Protein AF-A0A8S9PNQ8-F1 (afdb_monomer_lite)

InterPro domains:
  IPR001128 Cytochrome P450 [PF00067] (1-68)
  IPR002401 Cytochrome P450, E-class, group I [PR00463] (13-39)
  IPR002401 Cytochrome P450, E-class, group I [PR00463] (63-73)
  IPR002401 Cytochrome P450, E-class, group I [PR00463] (73-96)
  IPR036396 Cytochrome P450 superfamily [G3DSA:1.10.630.10] (1-68)
  IPR036396 Cytochrome P450 superfamily [G3DSA:1.10.630.10] (69-112)
  IPR036396 Cytochrome P450 superfamily [SSF48264] (1-102)
  IPR050193 Plant Cytochrome P450 71 [PTHR47956] (1-68)

Sequence (134 aa):
MLFGGSASTFTLL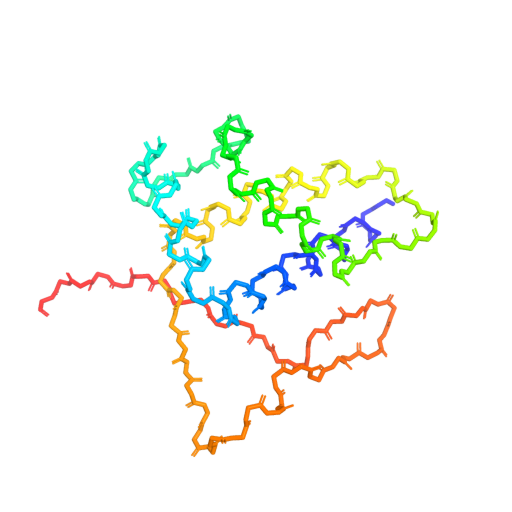EWTMTELKRHPKCMKKLQDEIRSVQPHNSYVSEKEAEKMNYLNVVIKEALRLHPPGRRKCPGIGLAIALAEVTLANLVNRFDWRIEVGPLGDDKHYLDEASSIDVCRKFPLFAFHLFLNST

Organism: Brassica cretica (NCBI:txid69181)

Foldseek 3Di:
DVVVLVQVLVQLLQQLVVVCVVPVVLLVVLQVQLCVQDPAQDQDALVSLVPRPSLLVSSVVSCVVVPPPPDDDPCVVVSSSVSSRVVSNLSRFFDQDDPCPPDNPPPQQLPFDPDVHGDTPDDGDTDGDDDPDD

pLDDT: mean 71.12, std 16.7, range [36.59, 91.94]

Secondary structure (DSSP, 8-state):
-HHHHHHHHHHHHHHHHHHHHH-HHHHHHHHHHHHHHS-TTPPPPHHHHTT-HHHHHHHHHHHHHS---SS--TTHHHHHHHHHHHHHHHHHHEE------SS--TTSTT-EEESSSEEESSPPP-EE------

Radius of gyration: 15.64 Å; chains: 1; bounding box: 47×29×40 Å

Structure (mmCIF, N/CA/C/O backbone):
data_AF-A0A8S9PNQ8-F1
#
_entry.id   AF-A0A8S9PNQ8-F1
#
loop_
_atom_site.group_PDB
_atom_site.id
_atom_site.type_symbol
_atom_site.label_atom_id
_atom_site.label_alt_id
_atom_site.label_comp_id
_atom_site.label_asym_id
_atom_site.label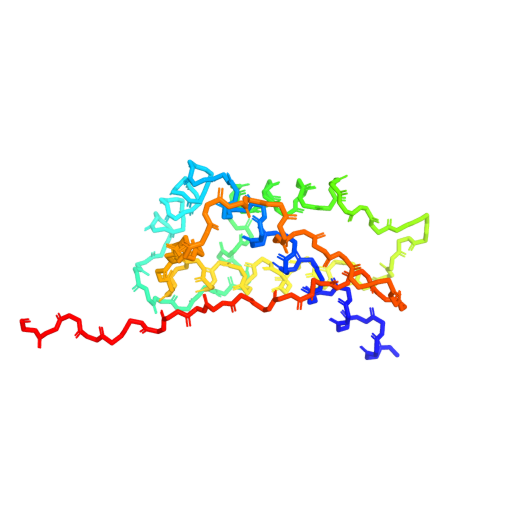_entity_id
_atom_site.label_seq_id
_atom_site.pdbx_PDB_ins_code
_atom_site.Cartn_x
_atom_site.Cartn_y
_atom_site.Cartn_z
_atom_site.occupancy
_atom_site.B_iso_or_equiv
_atom_site.auth_seq_id
_atom_site.auth_comp_id
_atom_site.auth_asym_id
_atom_site.auth_atom_id
_atom_site.pdbx_PDB_model_num
ATOM 1 N N . MET A 1 1 ? 20.158 8.106 -4.102 1.00 51.31 1 MET A N 1
ATOM 2 C CA . MET A 1 1 ? 18.984 7.594 -3.355 1.00 51.31 1 MET A CA 1
ATOM 3 C C . MET A 1 1 ? 17.652 7.884 -4.052 1.00 51.31 1 MET A C 1
ATOM 5 O O . MET A 1 1 ? 16.828 6.985 -4.061 1.00 51.31 1 MET A O 1
ATOM 9 N N . LEU A 1 2 ? 17.444 9.053 -4.679 1.00 54.91 2 LEU A N 1
ATOM 10 C CA . LEU A 1 2 ? 16.165 9.419 -5.323 1.00 54.91 2 LEU A CA 1
ATOM 11 C C . LEU A 1 2 ? 15.710 8.463 -6.450 1.00 54.91 2 LEU A C 1
ATOM 13 O O . LEU A 1 2 ? 14.593 7.963 -6.400 1.00 54.91 2 LEU A O 1
ATOM 17 N N . PHE A 1 3 ? 16.583 8.119 -7.405 1.00 48.94 3 PHE A N 1
ATOM 18 C CA . PHE A 1 3 ? 16.189 7.286 -8.556 1.00 48.94 3 PHE A CA 1
ATOM 19 C C . PHE A 1 3 ? 15.760 5.850 -8.195 1.00 48.94 3 PHE A C 1
ATOM 21 O O . PHE A 1 3 ? 14.824 5.334 -8.790 1.00 48.94 3 PHE A O 1
ATOM 28 N N . GLY A 1 4 ? 16.377 5.219 -7.189 1.00 53.62 4 GLY A N 1
ATOM 29 C CA . GLY A 1 4 ? 16.025 3.844 -6.795 1.00 53.62 4 GLY A CA 1
ATOM 30 C C . GLY A 1 4 ? 14.708 3.724 -6.013 1.00 53.62 4 GLY A C 1
ATOM 31 O O . GLY A 1 4 ? 14.081 2.667 -6.021 1.00 53.62 4 GLY A O 1
ATOM 32 N N . GLY A 1 5 ? 14.277 4.791 -5.331 1.00 56.81 5 GLY A N 1
ATOM 33 C CA . GLY A 1 5 ? 13.036 4.796 -4.545 1.00 56.81 5 GLY A CA 1
ATOM 34 C C . GLY A 1 5 ? 11.796 5.141 -5.373 1.00 56.81 5 GLY A C 1
ATOM 35 O O . GLY A 1 5 ? 10.744 4.523 -5.195 1.00 56.81 5 GLY A O 1
ATOM 36 N N . SER A 1 6 ? 11.925 6.100 -6.297 1.00 60.62 6 SER A N 1
ATOM 37 C CA . SER A 1 6 ? 10.804 6.574 -7.118 1.00 60.62 6 SER A CA 1
ATOM 38 C C . SER A 1 6 ? 10.278 5.501 -8.071 1.00 60.62 6 SER A C 1
ATOM 40 O O . SER A 1 6 ? 9.070 5.282 -8.106 1.00 60.62 6 SER A O 1
ATOM 42 N N . ALA A 1 7 ? 11.166 4.795 -8.779 1.00 59.97 7 ALA A N 1
ATOM 43 C CA . ALA A 1 7 ? 10.766 3.745 -9.716 1.00 59.97 7 ALA A CA 1
ATOM 44 C C . ALA A 1 7 ? 10.047 2.585 -9.003 1.00 59.97 7 ALA A C 1
ATOM 46 O O . ALA A 1 7 ? 8.932 2.228 -9.366 1.00 59.97 7 ALA A O 1
ATOM 47 N N . SER A 1 8 ? 10.604 2.111 -7.883 1.00 69.56 8 SER A N 1
ATOM 48 C CA . SER A 1 8 ? 10.027 1.024 -7.075 1.00 69.56 8 SER A CA 1
ATOM 49 C C . SER A 1 8 ? 8.611 1.327 -6.558 1.00 69.56 8 SER A C 1
ATOM 51 O O . SER A 1 8 ? 7.742 0.458 -6.571 1.00 69.56 8 SER A O 1
ATOM 53 N N . THR A 1 9 ? 8.374 2.559 -6.086 1.00 73.88 9 THR A N 1
ATOM 54 C CA . THR A 1 9 ? 7.070 2.967 -5.523 1.00 73.88 9 THR A CA 1
ATOM 55 C C . THR A 1 9 ? 6.023 3.128 -6.624 1.00 73.88 9 THR A C 1
ATOM 57 O O . THR A 1 9 ? 4.879 2.706 -6.457 1.00 73.88 9 THR A O 1
ATOM 60 N N . PHE A 1 10 ? 6.423 3.699 -7.766 1.00 73.25 10 PHE A N 1
ATOM 61 C CA . PHE A 1 10 ? 5.564 3.838 -8.940 1.00 73.25 10 PHE A CA 1
ATOM 62 C C . PHE A 1 10 ? 5.121 2.470 -9.473 1.00 73.25 10 PHE A C 1
ATOM 64 O O . PHE A 1 10 ? 3.924 2.230 -9.608 1.00 73.25 10 PHE A O 1
ATOM 71 N N . THR A 1 11 ? 6.069 1.552 -9.678 1.00 73.88 11 THR A N 1
ATOM 72 C CA . THR A 1 11 ? 5.795 0.190 -10.146 1.00 73.88 11 THR A CA 1
ATOM 73 C C . THR A 1 11 ? 4.874 -0.561 -9.181 1.00 73.88 11 THR A C 1
ATOM 75 O O . THR A 1 11 ? 3.913 -1.190 -9.616 1.00 73.88 11 THR A O 1
ATOM 78 N N . LEU A 1 12 ? 5.085 -0.452 -7.861 1.00 80.62 12 LEU A N 1
ATOM 79 C CA . LEU A 1 12 ? 4.203 -1.084 -6.873 1.00 80.62 12 LEU A CA 1
ATOM 80 C C . LEU A 1 12 ? 2.759 -0.572 -6.974 1.00 80.62 12 LEU A C 1
ATOM 82 O O . LEU A 1 12 ? 1.825 -1.374 -6.968 1.00 80.62 12 LEU A O 1
ATOM 86 N N . LEU A 1 13 ? 2.565 0.744 -7.087 1.00 82.25 13 LEU A N 1
ATOM 87 C CA . LEU A 1 13 ? 1.236 1.337 -7.250 1.00 82.25 13 LEU A CA 1
ATOM 88 C C . LEU A 1 13 ? 0.581 0.902 -8.564 1.00 82.25 13 LEU A C 1
ATOM 90 O O . LEU A 1 13 ? -0.589 0.527 -8.566 1.00 82.25 13 LEU A O 1
ATOM 94 N N . GLU A 1 14 ? 1.333 0.907 -9.662 1.00 78.12 14 GLU A N 1
ATOM 95 C CA . GLU A 1 14 ? 0.856 0.501 -10.983 1.00 78.12 14 GLU A CA 1
ATOM 96 C C . GLU A 1 14 ? 0.367 -0.955 -11.000 1.00 78.12 14 GLU A C 1
ATOM 98 O O . GLU A 1 14 ? -0.752 -1.233 -11.450 1.00 78.12 14 GLU A O 1
ATOM 103 N N . TRP A 1 15 ? 1.159 -1.879 -10.449 1.00 80.00 15 TRP A N 1
ATOM 104 C CA . TRP A 1 15 ? 0.788 -3.292 -10.344 1.00 80.00 15 TRP A CA 1
ATOM 105 C C . TRP A 1 15 ? -0.373 -3.514 -9.388 1.00 80.00 15 TRP A C 1
ATOM 107 O O . TRP A 1 15 ? -1.331 -4.204 -9.734 1.00 80.00 15 TRP A O 1
ATOM 117 N N . THR A 1 16 ? -0.348 -2.871 -8.219 1.00 84.56 16 THR A N 1
ATOM 118 C CA . THR A 1 16 ? -1.445 -2.982 -7.249 1.00 84.56 16 THR A CA 1
ATOM 119 C C . THR A 1 16 ? -2.761 -2.523 -7.867 1.00 84.56 16 THR A C 1
ATOM 121 O O . THR A 1 16 ? -3.788 -3.188 -7.733 1.00 84.56 16 THR A O 1
ATOM 124 N N . MET A 1 17 ? -2.739 -1.416 -8.608 1.00 82.69 17 MET A N 1
ATOM 125 C CA . MET A 1 17 ? -3.937 -0.885 -9.243 1.00 82.69 17 MET A CA 1
ATOM 126 C C . MET A 1 17 ? -4.429 -1.746 -10.403 1.00 82.69 17 MET A C 1
ATOM 128 O O . MET A 1 17 ? -5.634 -1.895 -10.612 1.00 82.69 17 MET A O 1
ATOM 132 N N . THR A 1 18 ? -3.498 -2.348 -11.137 1.00 77.31 18 THR A N 1
ATOM 133 C CA . THR A 1 18 ? -3.780 -3.324 -12.190 1.00 77.31 18 THR A CA 1
ATOM 134 C C . THR A 1 18 ? -4.477 -4.558 -11.614 1.00 77.31 18 THR A C 1
ATOM 136 O O . THR A 1 18 ? -5.532 -4.947 -12.117 1.00 77.31 18 THR A O 1
ATOM 139 N N . GLU A 1 19 ? -3.964 -5.117 -10.520 1.00 82.44 19 GLU A N 1
ATOM 140 C CA . GLU A 1 19 ? -4.545 -6.289 -9.858 1.00 82.44 19 GLU A CA 1
ATOM 141 C C . GLU A 1 19 ? -5.901 -5.984 -9.207 1.00 82.44 19 GLU A C 1
ATOM 143 O O . GLU A 1 19 ? -6.853 -6.759 -9.340 1.00 82.44 19 GLU A O 1
ATOM 148 N N . LEU A 1 20 ? -6.058 -4.803 -8.598 1.00 84.94 20 LEU A N 1
ATOM 149 C CA . LEU A 1 20 ? -7.356 -4.353 -8.091 1.00 84.94 20 LEU A CA 1
ATOM 150 C C . LEU A 1 20 ? -8.396 -4.204 -9.211 1.00 84.94 20 LEU A C 1
ATOM 152 O O . LEU A 1 20 ? -9.562 -4.553 -9.012 1.00 84.94 20 LEU A O 1
ATOM 156 N N . LYS A 1 21 ? -7.994 -3.732 -10.399 1.00 78.12 21 LYS A N 1
ATOM 157 C CA . LYS A 1 21 ? -8.880 -3.684 -11.574 1.00 78.12 21 LYS A CA 1
ATOM 158 C C . LYS A 1 21 ? -9.254 -5.079 -12.077 1.00 78.12 21 LYS A C 1
ATOM 160 O O . LYS A 1 21 ? -10.402 -5.294 -12.460 1.00 78.12 21 LYS A O 1
ATOM 165 N N . ARG A 1 22 ? -8.320 -6.031 -12.038 1.00 77.31 22 ARG A N 1
ATOM 166 C CA . ARG A 1 22 ? -8.539 -7.434 -12.430 1.00 77.31 22 ARG A CA 1
ATOM 167 C C . ARG A 1 22 ? -9.533 -8.149 -11.509 1.00 77.31 22 ARG A C 1
ATOM 169 O O . ARG A 1 22 ? -10.274 -9.030 -11.945 1.00 77.31 22 ARG A O 1
ATOM 176 N N . HIS A 1 23 ? -9.596 -7.724 -10.246 1.00 82.75 23 HIS A N 1
ATOM 177 C CA . HIS A 1 23 ? -10.477 -8.277 -9.223 1.00 82.75 23 HIS A CA 1
ATOM 178 C C . HIS A 1 23 ? -11.439 -7.218 -8.647 1.00 82.75 23 HIS A C 1
ATOM 180 O O . HIS A 1 23 ? -11.265 -6.767 -7.511 1.00 82.75 23 HIS A O 1
ATOM 186 N N . PRO A 1 24 ? -12.542 -6.879 -9.349 1.00 81.50 24 PRO A N 1
ATOM 187 C CA . PRO A 1 24 ? -13.468 -5.825 -8.914 1.00 81.50 24 PRO A CA 1
ATOM 188 C C . PRO A 1 24 ? -14.141 -6.112 -7.561 1.00 81.50 24 PRO A C 1
ATOM 190 O O . PRO A 1 24 ? -14.547 -5.189 -6.857 1.00 81.50 24 PRO A O 1
ATOM 193 N N . LYS A 1 25 ? -14.241 -7.388 -7.159 1.00 85.19 25 LYS A N 1
ATOM 194 C CA . LYS A 1 25 ? -14.719 -7.781 -5.821 1.00 85.19 25 LYS A CA 1
ATOM 195 C C . LYS A 1 25 ? -13.774 -7.294 -4.714 1.00 85.19 25 LYS A C 1
ATOM 197 O O . LYS A 1 25 ? -14.246 -6.819 -3.686 1.00 85.19 25 LYS A O 1
ATOM 202 N N . CYS A 1 26 ? -12.463 -7.383 -4.941 1.00 88.31 26 CYS A N 1
ATOM 203 C CA . CYS A 1 26 ? -11.444 -6.892 -4.016 1.00 88.31 26 CYS A CA 1
ATOM 204 C C . CYS A 1 26 ? -11.458 -5.361 -3.955 1.00 88.31 26 CYS A C 1
ATOM 206 O O . CYS A 1 26 ? -11.440 -4.799 -2.864 1.00 88.31 26 CYS A O 1
ATOM 208 N N . MET A 1 27 ? -11.597 -4.688 -5.106 1.00 85.38 27 MET A N 1
ATOM 209 C CA . MET A 1 27 ? -11.721 -3.226 -5.163 1.00 85.38 27 MET A CA 1
ATOM 210 C C . MET A 1 27 ? -12.908 -2.715 -4.333 1.00 85.38 27 MET A C 1
ATOM 212 O O . MET A 1 27 ? -12.742 -1.799 -3.535 1.00 85.38 27 MET A O 1
ATOM 216 N N . LYS A 1 28 ? -14.089 -3.339 -4.457 1.00 86.38 28 LYS A N 1
ATOM 217 C CA . LYS A 1 28 ? -15.264 -2.958 -3.654 1.00 86.38 28 LYS A CA 1
ATOM 218 C C . LYS A 1 28 ? -15.027 -3.140 -2.158 1.00 86.38 28 LYS A C 1
ATOM 220 O O . LYS A 1 28 ? -15.296 -2.230 -1.388 1.00 86.38 28 LYS A O 1
ATOM 225 N N . LYS A 1 29 ? -14.450 -4.274 -1.754 1.00 90.62 29 LYS A N 1
ATOM 226 C CA . LYS A 1 29 ? -14.126 -4.530 -0.345 1.00 90.62 29 LYS A CA 1
ATOM 227 C C . LYS A 1 29 ? -13.147 -3.496 0.223 1.00 90.62 29 LYS A C 1
ATOM 229 O O . LYS A 1 29 ? -13.319 -3.058 1.355 1.00 90.62 29 LYS A O 1
ATOM 234 N N . LEU A 1 30 ? -12.149 -3.094 -0.566 1.00 89.81 30 LEU A N 1
ATOM 235 C CA . LEU A 1 30 ? -11.208 -2.041 -0.184 1.00 89.81 30 LEU A CA 1
ATOM 236 C C . LEU A 1 30 ? -11.905 -0.682 -0.053 1.00 89.81 30 LEU A C 1
ATOM 238 O O . LEU A 1 30 ? -11.675 0.030 0.918 1.00 89.81 30 LEU A O 1
ATOM 242 N N . GLN A 1 31 ? -12.790 -0.343 -0.991 1.00 88.50 31 GLN A N 1
ATOM 243 C CA . GLN A 1 31 ? -13.594 0.878 -0.919 1.00 88.50 31 GLN A CA 1
ATOM 244 C C . GLN A 1 31 ? -14.491 0.900 0.322 1.00 88.50 31 GLN A C 1
ATOM 246 O O . GLN A 1 31 ? -14.566 1.927 0.989 1.00 88.50 31 GLN A O 1
ATOM 251 N N . ASP A 1 32 ? -15.142 -0.216 0.650 1.00 89.12 32 ASP A N 1
ATOM 252 C CA . ASP A 1 32 ? -16.008 -0.326 1.827 1.00 89.12 32 ASP A CA 1
ATOM 253 C C . ASP A 1 32 ? -15.208 -0.178 3.133 1.00 89.12 32 ASP A C 1
ATOM 255 O O . ASP A 1 32 ? -15.647 0.525 4.044 1.00 89.12 32 ASP A O 1
ATOM 259 N N . GLU A 1 33 ? -14.005 -0.764 3.210 1.00 90.62 33 GLU A N 1
ATOM 260 C CA . GLU A 1 33 ? -13.111 -0.584 4.362 1.00 90.62 33 GLU A CA 1
ATOM 261 C C . GLU A 1 33 ? -12.667 0.880 4.502 1.00 90.62 33 GLU A C 1
ATOM 263 O O . GLU A 1 33 ? -12.783 1.452 5.586 1.00 90.62 33 GLU A O 1
ATOM 268 N N . ILE A 1 34 ? -12.237 1.525 3.413 1.00 88.81 34 ILE A N 1
ATOM 269 C CA . ILE A 1 34 ? -11.799 2.929 3.441 1.00 88.81 34 ILE A CA 1
ATOM 270 C C . ILE A 1 34 ? -12.951 3.851 3.861 1.00 88.81 34 ILE A C 1
ATOM 272 O O . ILE A 1 34 ? -12.768 4.712 4.723 1.00 88.81 34 ILE A O 1
ATOM 276 N N . ARG A 1 35 ? -14.156 3.626 3.319 1.00 85.94 35 ARG A N 1
ATOM 277 C CA . ARG A 1 35 ? -15.371 4.389 3.655 1.00 85.94 35 ARG A CA 1
ATOM 278 C C . ARG A 1 35 ? -15.806 4.222 5.110 1.00 85.94 35 ARG A C 1
ATOM 280 O O . ARG A 1 35 ? -16.465 5.110 5.644 1.00 85.94 35 ARG A O 1
ATOM 287 N N . SER A 1 36 ? -15.460 3.102 5.746 1.00 87.38 36 SER A N 1
ATOM 288 C CA . SER A 1 36 ? -15.744 2.876 7.168 1.00 87.38 36 SER A CA 1
ATOM 289 C C . SER A 1 36 ? -14.858 3.714 8.095 1.00 87.38 36 SER A C 1
ATOM 291 O O . SER A 1 36 ? -15.288 4.083 9.186 1.00 87.38 36 SER A O 1
ATOM 293 N N . VAL A 1 37 ? -13.637 4.040 7.658 1.00 85.56 37 VAL A N 1
ATOM 294 C CA . VAL A 1 37 ? -12.665 4.818 8.440 1.00 85.56 37 VAL A CA 1
ATOM 295 C C . VAL A 1 37 ? -12.806 6.309 8.155 1.00 85.56 37 VAL A C 1
ATOM 297 O O . VAL A 1 37 ? -12.699 7.121 9.075 1.00 85.56 37 VAL A O 1
ATOM 300 N N . GLN A 1 38 ? -13.049 6.679 6.895 1.00 81.56 38 GLN A N 1
ATOM 301 C CA . GLN A 1 38 ? -13.124 8.075 6.487 1.00 81.56 38 GLN A CA 1
ATOM 302 C C . GLN A 1 38 ? -14.253 8.342 5.485 1.00 81.56 38 GLN A C 1
ATOM 304 O O . GLN A 1 38 ? -14.472 7.543 4.572 1.00 81.56 38 GLN A O 1
ATOM 309 N N . PRO A 1 39 ? -14.964 9.481 5.610 1.00 74.94 39 PRO A N 1
ATOM 310 C CA . PRO A 1 39 ? -15.951 9.885 4.623 1.00 74.94 39 PRO A CA 1
ATOM 311 C C . PRO A 1 39 ? -15.345 10.057 3.224 1.00 74.94 39 PRO A C 1
ATOM 313 O O . PRO A 1 39 ? -14.157 10.322 3.027 1.00 74.94 39 PRO A O 1
ATOM 316 N N . HIS A 1 40 ? -16.207 9.923 2.222 1.00 69.25 40 HIS A N 1
ATOM 317 C CA . HIS A 1 40 ? -15.831 10.066 0.822 1.00 69.25 40 HIS A CA 1
ATOM 318 C C . HIS A 1 40 ? -15.118 11.407 0.560 1.00 69.25 40 HIS A C 1
ATOM 320 O O . HIS A 1 40 ? -15.527 12.447 1.079 1.00 69.25 40 HIS A O 1
ATOM 326 N N . ASN A 1 41 ? -14.072 11.390 -0.274 1.00 68.38 41 ASN A N 1
ATOM 327 C CA . ASN A 1 41 ? -13.283 12.562 -0.688 1.00 68.38 41 ASN A CA 1
ATOM 328 C C . ASN A 1 41 ? -12.416 13.244 0.402 1.00 68.38 41 ASN A C 1
ATOM 330 O O . ASN A 1 41 ? -11.710 14.217 0.118 1.00 68.38 41 ASN A O 1
ATOM 334 N N . SER A 1 42 ? -12.372 12.735 1.636 1.00 80.00 42 SER A N 1
ATOM 335 C CA . SER A 1 42 ? -11.393 13.219 2.618 1.00 80.00 42 SER A CA 1
ATOM 336 C C . SER A 1 42 ? -9.986 12.680 2.334 1.00 80.00 42 SER A C 1
ATOM 338 O O . SER A 1 42 ? -9.828 11.587 1.787 1.00 80.00 42 SER A O 1
ATOM 340 N N . TYR A 1 43 ? -8.959 13.457 2.689 1.00 81.62 43 TYR A N 1
ATOM 341 C CA . TYR A 1 43 ? -7.560 13.033 2.584 1.00 81.62 43 TYR A CA 1
ATOM 342 C C . TYR A 1 43 ? -7.217 12.029 3.688 1.00 81.62 43 TYR A C 1
ATOM 344 O O . TYR A 1 43 ? -7.397 12.342 4.864 1.00 81.62 43 TYR A O 1
ATOM 352 N N . VAL A 1 44 ? -6.723 10.854 3.308 1.00 84.88 44 VAL A N 1
ATOM 353 C CA . VAL A 1 44 ? -6.256 9.813 4.232 1.00 84.88 44 VAL A CA 1
ATOM 354 C C . VAL A 1 44 ? -4.797 10.099 4.579 1.00 84.88 44 VAL A C 1
ATOM 356 O O . VAL A 1 44 ? -3.967 10.178 3.669 1.00 84.88 44 VAL A O 1
ATOM 359 N N . SER A 1 45 ? -4.475 10.267 5.865 1.00 88.00 45 SER A N 1
ATOM 360 C CA . SER A 1 45 ? -3.083 10.389 6.321 1.00 88.00 45 SER A CA 1
ATOM 361 C C . SER A 1 45 ? -2.489 9.012 6.631 1.00 88.00 45 SER A C 1
ATOM 363 O O . SER A 1 45 ? -3.196 8.013 6.748 1.00 88.00 45 SER A O 1
ATOM 365 N N . GLU A 1 46 ? -1.167 8.962 6.793 1.00 84.81 46 GLU A N 1
ATOM 366 C CA . GLU A 1 46 ? -0.405 7.736 7.083 1.00 84.81 46 GLU A CA 1
ATOM 367 C C . GLU A 1 46 ? -0.966 6.952 8.279 1.00 84.81 46 GLU A C 1
ATOM 369 O O . GLU A 1 46 ? -1.225 5.758 8.171 1.00 84.81 46 GLU A O 1
ATOM 374 N N . LYS A 1 47 ? -1.301 7.644 9.374 1.00 85.56 47 LYS A N 1
ATOM 375 C CA . LYS A 1 47 ? -1.860 7.031 10.592 1.00 85.56 47 LYS A CA 1
ATOM 376 C C . LYS A 1 47 ? -3.233 6.389 10.393 1.00 85.56 47 LYS A C 1
ATOM 378 O O . LYS A 1 47 ? -3.610 5.496 11.151 1.00 85.56 47 LYS A O 1
ATOM 383 N N . GLU A 1 48 ? -4.029 6.892 9.454 1.00 86.19 48 GLU A N 1
ATOM 384 C CA . GLU A 1 48 ? -5.330 6.311 9.123 1.00 86.19 48 GLU A CA 1
ATOM 385 C C . GLU A 1 48 ? -5.169 5.120 8.177 1.00 86.19 48 GLU A C 1
ATOM 387 O O . GLU A 1 48 ? -5.841 4.109 8.369 1.00 86.19 48 GLU A O 1
ATOM 392 N N . ALA A 1 49 ? -4.245 5.211 7.215 1.00 85.19 49 ALA A N 1
ATOM 393 C CA . ALA A 1 49 ? -3.920 4.121 6.298 1.00 85.19 49 ALA A CA 1
ATOM 394 C C . ALA A 1 49 ? -3.354 2.894 7.038 1.00 85.19 49 ALA A C 1
ATOM 396 O O . ALA A 1 49 ? -3.769 1.770 6.760 1.00 85.19 49 ALA A O 1
ATOM 397 N N . GLU A 1 50 ? -2.510 3.100 8.056 1.00 84.69 50 GLU A N 1
ATOM 398 C CA . GLU A 1 50 ? -1.967 2.021 8.898 1.00 84.69 50 GLU A CA 1
ATOM 399 C C . GLU A 1 50 ? -3.054 1.196 9.612 1.00 84.69 50 GLU A C 1
ATOM 401 O O . GLU A 1 50 ? -2.857 0.013 9.894 1.00 84.69 50 GLU A O 1
ATOM 406 N N . LYS A 1 51 ? -4.222 1.791 9.897 1.00 86.88 51 LYS A N 1
ATOM 407 C CA . LYS A 1 51 ? -5.343 1.111 10.575 1.00 86.88 51 LYS A CA 1
ATOM 408 C C . LYS A 1 51 ? -6.170 0.232 9.632 1.00 86.88 51 LYS A C 1
ATOM 410 O O . LYS A 1 51 ? -6.987 -0.560 10.103 1.00 86.88 51 LYS A O 1
ATOM 415 N N . MET A 1 52 ? -5.996 0.378 8.319 1.00 88.31 52 MET A N 1
ATOM 416 C CA . MET A 1 52 ? -6.759 -0.348 7.304 1.00 88.31 52 MET A CA 1
ATOM 417 C C . MET A 1 52 ? -6.129 -1.725 7.064 1.00 88.31 52 MET A C 1
ATOM 419 O O . MET A 1 52 ? -5.070 -1.868 6.444 1.00 88.31 52 MET A O 1
ATOM 423 N N . ASN A 1 53 ? -6.776 -2.768 7.585 1.00 91.50 53 ASN A N 1
ATOM 424 C CA . ASN A 1 53 ? -6.248 -4.130 7.545 1.00 91.50 53 ASN A CA 1
ATOM 425 C C . ASN A 1 53 ? -6.268 -4.722 6.131 1.00 91.50 53 ASN A C 1
ATOM 427 O O . ASN A 1 53 ? -5.324 -5.407 5.733 1.00 91.50 53 ASN A O 1
ATOM 431 N N . TYR A 1 54 ? -7.327 -4.481 5.359 1.00 91.69 54 TYR A N 1
ATOM 432 C CA . TYR A 1 54 ? -7.436 -4.986 3.997 1.00 91.69 54 TYR A CA 1
ATOM 433 C C . TYR A 1 54 ? -6.472 -4.267 3.051 1.00 91.69 54 TYR A C 1
ATOM 435 O O . TYR A 1 54 ? -5.848 -4.931 2.223 1.00 91.69 54 TYR A O 1
ATOM 443 N N . LEU A 1 55 ? -6.266 -2.957 3.220 1.00 89.94 55 LEU A N 1
ATOM 444 C CA . LEU A 1 55 ? -5.249 -2.201 2.475 1.00 89.94 55 LEU A CA 1
ATOM 445 C C . LEU A 1 55 ? -3.848 -2.818 2.632 1.00 89.94 55 LEU A C 1
ATOM 447 O O . LEU A 1 55 ? -3.179 -3.110 1.641 1.00 89.94 55 LEU A O 1
ATOM 451 N N . ASN A 1 56 ? -3.453 -3.112 3.872 1.00 89.69 56 ASN A N 1
ATOM 452 C CA . ASN A 1 56 ? -2.197 -3.794 4.188 1.00 89.69 56 ASN A CA 1
ATOM 453 C C . ASN A 1 56 ? -2.063 -5.150 3.470 1.00 89.69 56 ASN A C 1
ATOM 455 O O . ASN A 1 56 ? -0.993 -5.510 2.975 1.00 89.69 56 ASN A O 1
ATOM 459 N N . VAL A 1 57 ? -3.145 -5.933 3.423 1.00 91.94 57 VAL A N 1
ATOM 460 C CA . VAL A 1 57 ? -3.162 -7.236 2.738 1.00 91.94 57 VAL A CA 1
ATOM 461 C C . VAL A 1 57 ? -3.000 -7.068 1.229 1.00 91.94 57 VAL A C 1
ATOM 463 O O . VAL A 1 57 ? -2.246 -7.824 0.624 1.00 91.94 57 VAL A O 1
ATOM 466 N N . VAL A 1 58 ? -3.648 -6.068 0.628 1.00 90.44 58 VAL A N 1
ATOM 467 C CA . VAL A 1 58 ? -3.528 -5.771 -0.807 1.00 90.44 58 VAL A CA 1
ATOM 468 C C . VAL A 1 58 ? -2.081 -5.434 -1.178 1.00 90.44 58 VAL A C 1
ATOM 470 O O . VAL A 1 58 ? -1.550 -6.009 -2.126 1.00 90.44 58 VAL A O 1
ATOM 473 N N . ILE A 1 59 ? -1.412 -4.574 -0.404 1.00 87.81 59 ILE A N 1
ATOM 474 C CA . ILE A 1 59 ? -0.006 -4.216 -0.647 1.00 87.81 59 ILE A CA 1
ATOM 475 C C . ILE A 1 59 ? 0.919 -5.425 -0.465 1.00 87.81 59 ILE A C 1
ATOM 477 O O . ILE A 1 59 ? 1.809 -5.663 -1.283 1.00 87.81 59 ILE A O 1
ATOM 481 N N . LYS A 1 60 ? 0.699 -6.236 0.577 1.00 87.50 60 LYS A N 1
ATOM 482 C CA . LYS A 1 60 ? 1.466 -7.473 0.796 1.00 87.50 60 LYS A CA 1
ATOM 483 C C . LYS A 1 60 ? 1.290 -8.470 -0.345 1.00 87.50 60 LYS A C 1
ATOM 485 O O . LYS A 1 60 ? 2.265 -9.103 -0.739 1.00 87.50 60 LYS A O 1
ATOM 490 N N . GLU A 1 61 ? 0.080 -8.597 -0.880 1.00 88.50 61 GLU A N 1
ATOM 491 C CA . GLU A 1 61 ? -0.196 -9.480 -2.010 1.00 88.50 61 GLU A CA 1
ATOM 492 C C . GLU A 1 61 ? 0.448 -8.962 -3.302 1.00 88.50 61 GLU A C 1
ATOM 494 O O . GLU A 1 61 ? 1.066 -9.740 -4.027 1.00 88.50 61 GLU A O 1
ATOM 499 N N . ALA A 1 62 ? 0.421 -7.648 -3.548 1.00 84.69 62 ALA A N 1
ATOM 500 C CA . ALA A 1 62 ? 1.131 -7.039 -4.672 1.00 84.69 62 ALA A CA 1
ATOM 501 C C . ALA A 1 62 ? 2.649 -7.284 -4.589 1.00 84.69 62 ALA A C 1
ATOM 503 O O . ALA A 1 62 ? 3.266 -7.675 -5.577 1.00 84.69 62 ALA A O 1
ATOM 504 N N . LEU A 1 63 ? 3.244 -7.158 -3.397 1.00 82.50 63 LEU A N 1
ATOM 505 C CA . LEU A 1 63 ? 4.650 -7.502 -3.154 1.00 82.50 63 LEU A CA 1
ATOM 506 C C . LEU A 1 63 ? 4.932 -9.010 -3.250 1.00 82.50 63 LEU A C 1
ATOM 508 O O . LEU A 1 63 ? 6.068 -9.400 -3.506 1.00 82.50 63 LEU A O 1
ATOM 512 N N . ARG A 1 64 ? 3.935 -9.875 -3.031 1.00 84.94 64 ARG A N 1
ATOM 513 C CA . ARG A 1 64 ? 4.064 -11.328 -3.225 1.00 84.94 64 ARG A CA 1
ATOM 514 C C . ARG A 1 64 ? 4.092 -11.685 -4.712 1.00 84.94 64 ARG A C 1
ATOM 516 O O . ARG A 1 64 ? 4.856 -12.565 -5.102 1.00 84.94 64 ARG A O 1
ATOM 523 N N . LEU A 1 65 ? 3.257 -11.022 -5.514 1.00 79.94 65 LEU A N 1
ATOM 524 C CA . LEU A 1 65 ? 3.181 -11.198 -6.967 1.00 79.94 65 LEU A CA 1
ATOM 525 C C . LEU A 1 65 ? 4.381 -10.566 -7.683 1.00 79.94 65 LEU A C 1
ATOM 527 O O . LEU A 1 65 ? 4.943 -11.180 -8.587 1.00 79.94 65 LEU A O 1
ATOM 531 N N . HIS A 1 66 ? 4.820 -9.393 -7.223 1.00 75.81 66 HIS A N 1
ATOM 532 C CA . HIS A 1 66 ? 5.958 -8.646 -7.759 1.00 75.81 66 HIS A CA 1
ATOM 533 C C . HIS A 1 66 ? 7.025 -8.459 -6.672 1.00 75.81 66 HIS A C 1
ATOM 535 O O . HIS A 1 66 ? 7.160 -7.373 -6.098 1.00 75.81 66 HIS A O 1
ATOM 541 N N . PRO A 1 67 ? 7.781 -9.522 -6.338 1.00 71.69 67 PRO A N 1
ATOM 542 C CA . PRO A 1 6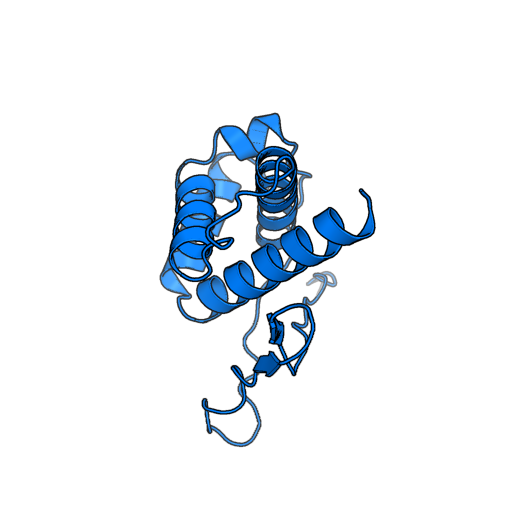7 ? 8.745 -9.463 -5.257 1.00 71.69 67 PRO A CA 1
ATOM 543 C C . PRO A 1 67 ? 9.888 -8.500 -5.594 1.00 71.69 67 PRO A C 1
ATOM 545 O O . PRO A 1 67 ? 10.528 -8.650 -6.641 1.00 71.69 67 PRO A O 1
ATOM 548 N N . PRO A 1 68 ? 10.237 -7.564 -4.689 1.00 67.19 68 PRO A N 1
ATOM 549 C CA . PRO A 1 68 ? 11.522 -6.895 -4.780 1.00 67.19 68 PRO A CA 1
ATOM 550 C C . PRO A 1 68 ? 12.581 -7.993 -4.645 1.00 67.19 68 PRO A C 1
ATOM 552 O O . PRO A 1 68 ? 12.516 -8.800 -3.716 1.00 67.19 68 PRO A O 1
ATOM 555 N N . GLY A 1 69 ? 13.496 -8.091 -5.613 1.00 68.19 69 GLY A N 1
ATOM 556 C CA . GLY A 1 69 ? 14.438 -9.210 -5.724 1.00 68.19 69 GLY A CA 1
ATOM 557 C C . GLY A 1 69 ? 15.288 -9.461 -4.464 1.00 68.19 69 GLY A C 1
ATOM 558 O O . GLY A 1 69 ? 15.178 -8.780 -3.449 1.00 68.19 69 GLY A O 1
ATOM 559 N N . ARG A 1 70 ? 16.216 -10.430 -4.521 1.00 63.06 70 ARG A N 1
ATOM 560 C CA . ARG A 1 70 ? 16.996 -10.907 -3.347 1.00 63.06 70 ARG A CA 1
ATOM 561 C C . ARG A 1 70 ? 17.635 -9.819 -2.465 1.00 63.06 70 ARG A C 1
ATOM 563 O O . ARG A 1 70 ? 17.900 -10.076 -1.295 1.00 63.06 70 ARG A O 1
ATOM 570 N N . ARG A 1 71 ? 17.904 -8.626 -2.999 1.00 68.12 71 ARG A N 1
ATOM 571 C CA . ARG A 1 71 ? 18.370 -7.470 -2.228 1.00 68.12 71 ARG A CA 1
ATOM 572 C C . ARG A 1 71 ? 17.179 -6.572 -1.893 1.00 68.12 71 ARG A C 1
ATOM 574 O O . ARG A 1 71 ? 16.828 -5.707 -2.690 1.00 68.12 71 ARG A O 1
ATOM 581 N N . LYS A 1 72 ? 16.578 -6.766 -0.712 1.00 64.81 72 LYS A N 1
ATOM 582 C CA . LYS A 1 72 ? 15.559 -5.840 -0.192 1.00 64.81 72 LYS A CA 1
ATOM 583 C C . LYS A 1 72 ? 16.136 -4.425 -0.178 1.00 64.81 72 LYS A C 1
ATOM 585 O O . LYS A 1 72 ? 17.195 -4.192 0.403 1.00 64.81 72 LYS A O 1
ATOM 590 N N . CYS A 1 73 ? 15.445 -3.493 -0.827 1.00 69.44 73 CYS A N 1
ATOM 591 C CA . CYS A 1 73 ? 15.825 -2.089 -0.797 1.00 69.44 73 CYS A CA 1
ATOM 592 C C . CYS A 1 73 ? 15.731 -1.578 0.653 1.00 69.44 73 CYS A C 1
ATOM 594 O O . CYS A 1 73 ? 14.704 -1.809 1.294 1.00 69.44 73 CYS A O 1
ATOM 596 N N . PRO A 1 74 ? 16.739 -0.861 1.182 1.00 71.69 74 PRO A N 1
ATOM 597 C CA . PRO A 1 74 ? 16.646 -0.266 2.518 1.00 71.69 74 PRO A CA 1
ATOM 598 C C . PRO A 1 74 ? 15.481 0.733 2.633 1.00 71.69 74 PRO A C 1
ATOM 600 O O . PRO A 1 74 ? 14.955 0.939 3.719 1.00 71.69 74 PRO A O 1
ATOM 603 N N . GLY A 1 75 ? 15.030 1.305 1.510 1.00 75.19 75 GLY A N 1
ATOM 604 C CA . GLY A 1 75 ? 13.867 2.192 1.432 1.00 75.19 75 GLY A CA 1
ATOM 605 C C . GLY A 1 75 ? 12.514 1.489 1.271 1.00 75.19 75 GLY A C 1
ATOM 606 O O . GLY A 1 75 ? 11.526 2.173 1.025 1.00 75.19 75 GLY A O 1
ATOM 607 N N . ILE A 1 76 ? 12.434 0.155 1.381 1.00 78.12 76 ILE A N 1
ATOM 608 C CA . ILE A 1 76 ? 11.176 -0.577 1.145 1.00 78.12 76 ILE A CA 1
ATOM 609 C C . ILE A 1 76 ? 10.058 -0.171 2.115 1.00 78.12 76 ILE A C 1
ATOM 611 O O . ILE A 1 76 ? 8.907 -0.096 1.706 1.00 78.12 76 ILE A O 1
ATOM 615 N N . GLY A 1 77 ? 10.388 0.145 3.372 1.00 80.81 77 GLY A N 1
ATOM 616 C CA . GLY A 1 77 ? 9.396 0.599 4.354 1.00 80.81 77 GLY A CA 1
ATOM 617 C C . GLY A 1 77 ? 8.755 1.929 3.957 1.00 80.81 77 GLY A C 1
ATOM 618 O O . GLY A 1 77 ? 7.536 2.054 3.976 1.00 80.81 77 GLY A O 1
ATOM 619 N N . LEU A 1 78 ? 9.569 2.885 3.496 1.00 83.38 78 LEU A N 1
ATOM 620 C CA . LEU A 1 78 ? 9.078 4.167 2.988 1.00 83.38 78 LEU A CA 1
ATOM 621 C C . LEU A 1 78 ? 8.215 3.982 1.732 1.00 83.38 78 LEU A C 1
ATOM 623 O O . LEU A 1 78 ? 7.181 4.628 1.598 1.00 83.38 78 LEU A O 1
ATOM 627 N N . ALA A 1 79 ? 8.623 3.090 0.825 1.00 81.12 79 ALA A N 1
ATOM 628 C CA . ALA A 1 79 ? 7.850 2.790 -0.377 1.00 81.12 79 ALA A CA 1
ATOM 629 C C . ALA A 1 79 ? 6.471 2.199 -0.040 1.00 81.12 79 ALA A C 1
ATOM 631 O O . ALA A 1 79 ? 5.485 2.576 -0.665 1.00 81.12 79 ALA A O 1
ATOM 632 N N . ILE A 1 80 ? 6.392 1.320 0.964 1.00 83.88 80 ILE A N 1
ATOM 633 C CA . ILE A 1 80 ? 5.128 0.741 1.439 1.00 83.88 80 ILE A CA 1
ATOM 634 C C . ILE A 1 80 ? 4.224 1.825 2.034 1.00 83.88 80 ILE A C 1
ATOM 636 O O . ILE A 1 80 ? 3.090 1.952 1.587 1.00 83.88 80 ILE A O 1
ATOM 640 N N . ALA A 1 81 ? 4.729 2.651 2.954 1.00 85.88 81 ALA A N 1
ATOM 641 C CA . ALA A 1 81 ? 3.933 3.713 3.578 1.00 85.88 81 ALA A CA 1
ATOM 642 C C . ALA A 1 81 ? 3.399 4.723 2.542 1.00 85.88 81 ALA A C 1
ATOM 644 O O . ALA A 1 81 ? 2.220 5.084 2.540 1.00 85.88 81 ALA A O 1
ATOM 645 N N . LEU A 1 82 ? 4.248 5.125 1.588 1.00 86.19 82 LEU A N 1
ATOM 646 C CA . LEU A 1 82 ? 3.835 5.983 0.476 1.00 86.19 82 LEU A CA 1
ATOM 647 C C . LEU A 1 82 ? 2.789 5.302 -0.409 1.00 86.19 82 LEU A C 1
ATOM 649 O O . LEU A 1 82 ? 1.830 5.956 -0.828 1.00 86.19 82 LEU A O 1
ATOM 653 N N . ALA A 1 83 ? 2.953 4.009 -0.696 1.00 86.44 83 ALA A N 1
ATOM 654 C CA . ALA A 1 83 ? 2.001 3.254 -1.495 1.00 86.44 83 ALA A CA 1
ATOM 655 C C . ALA A 1 83 ? 0.645 3.128 -0.789 1.00 86.44 83 ALA A C 1
ATOM 657 O O . ALA A 1 83 ? -0.376 3.336 -1.433 1.00 86.44 83 ALA A O 1
ATOM 658 N N . GLU A 1 84 ? 0.614 2.872 0.519 1.00 88.62 84 GLU A N 1
ATOM 659 C CA . GLU A 1 84 ? -0.618 2.774 1.310 1.00 88.62 84 GLU A CA 1
ATOM 660 C C . GLU A 1 84 ? -1.401 4.087 1.312 1.00 88.62 84 GLU A C 1
ATOM 662 O O . GLU A 1 84 ? -2.574 4.107 0.937 1.00 88.62 84 GLU A O 1
ATOM 667 N N . VAL A 1 85 ? -0.745 5.203 1.646 1.00 89.69 85 VAL A N 1
ATOM 668 C CA . VAL A 1 85 ? -1.386 6.528 1.659 1.00 89.69 85 VAL A CA 1
ATOM 669 C C . VAL A 1 85 ? -1.874 6.914 0.268 1.00 89.69 85 VAL A C 1
ATOM 671 O O . VAL A 1 85 ? -3.001 7.389 0.103 1.00 89.69 85 VAL A O 1
ATOM 674 N N . THR A 1 86 ? -1.043 6.712 -0.754 1.00 88.50 86 THR A N 1
ATOM 675 C CA . THR A 1 86 ? -1.398 7.083 -2.128 1.00 88.50 86 THR A CA 1
ATOM 676 C C . THR A 1 86 ? -2.543 6.218 -2.640 1.00 88.50 86 THR A C 1
ATOM 678 O O . THR A 1 86 ? -3.505 6.749 -3.191 1.00 88.50 86 THR A O 1
ATOM 681 N N . LEU A 1 87 ? -2.494 4.904 -2.412 1.00 89.06 87 LEU A N 1
ATOM 682 C CA . LEU A 1 87 ? -3.534 3.972 -2.836 1.00 89.06 87 LEU A CA 1
ATOM 683 C C . LEU A 1 87 ? -4.860 4.243 -2.121 1.00 89.06 87 LEU A C 1
ATOM 685 O O . LEU A 1 87 ? -5.891 4.311 -2.785 1.00 89.06 87 LEU A O 1
ATOM 689 N N . ALA A 1 88 ? -4.845 4.471 -0.805 1.00 88.62 88 ALA A N 1
ATOM 690 C CA . ALA A 1 88 ? -6.048 4.819 -0.051 1.00 88.62 88 ALA A CA 1
ATOM 691 C C . ALA A 1 88 ? -6.703 6.096 -0.599 1.00 88.62 88 ALA A C 1
ATOM 693 O O . ALA A 1 88 ? -7.912 6.133 -0.828 1.00 88.62 88 ALA A O 1
ATOM 694 N N . ASN A 1 89 ? -5.903 7.123 -0.896 1.00 88.50 89 ASN A N 1
ATOM 695 C CA . ASN A 1 89 ? -6.400 8.365 -1.484 1.00 88.50 89 ASN A CA 1
ATOM 696 C C . ASN A 1 89 ? -6.918 8.179 -2.921 1.00 88.50 89 ASN A C 1
ATOM 698 O O . ASN A 1 89 ? -7.959 8.737 -3.271 1.00 88.50 89 ASN A O 1
ATOM 702 N N . LEU A 1 90 ? -6.236 7.378 -3.744 1.00 86.44 90 LEU A N 1
ATOM 703 C CA . LEU A 1 90 ? -6.654 7.057 -5.111 1.00 86.44 90 LEU A CA 1
ATOM 704 C C . LEU A 1 90 ? -7.981 6.289 -5.139 1.00 86.44 90 LEU A C 1
ATOM 706 O O . LEU A 1 90 ? -8.867 6.603 -5.932 1.00 86.44 90 LEU A O 1
ATOM 710 N N . VAL A 1 91 ? -8.138 5.303 -4.260 1.00 85.94 91 VAL A N 1
ATOM 711 C CA . VAL A 1 91 ? -9.353 4.484 -4.168 1.00 85.94 91 VAL A CA 1
ATOM 712 C C . VAL A 1 91 ? -10.515 5.269 -3.549 1.00 85.94 91 VAL A C 1
ATOM 714 O O . VAL A 1 91 ? -11.656 5.063 -3.958 1.00 85.94 91 VAL A O 1
ATOM 717 N N . ASN A 1 92 ? -10.248 6.190 -2.612 1.00 84.06 92 ASN A N 1
ATOM 718 C CA . ASN A 1 92 ? -11.289 7.007 -1.975 1.00 84.06 92 ASN A CA 1
ATOM 719 C C . ASN A 1 92 ? -11.826 8.133 -2.872 1.00 84.06 92 ASN A C 1
ATOM 721 O O . ASN A 1 92 ? -12.983 8.520 -2.740 1.00 84.06 92 ASN A O 1
ATOM 725 N N . ARG A 1 93 ? -10.977 8.721 -3.727 1.00 77.88 93 ARG A N 1
ATOM 726 C CA . ARG A 1 93 ? -11.321 9.937 -4.490 1.00 77.88 93 ARG A CA 1
ATOM 727 C C . ARG A 1 93 ? -11.750 9.688 -5.928 1.00 77.88 93 ARG A C 1
ATOM 729 O O . ARG A 1 93 ? -12.421 10.543 -6.501 1.00 77.88 93 ARG A O 1
ATOM 736 N N . PHE A 1 94 ? -11.326 8.578 -6.523 1.00 77.31 94 PHE A N 1
ATOM 737 C CA . PHE A 1 94 ? -11.558 8.309 -7.937 1.00 77.31 94 PHE A CA 1
ATOM 738 C C . PHE A 1 94 ? -12.469 7.100 -8.123 1.00 77.31 94 PHE A C 1
ATOM 740 O O . PHE A 1 94 ? -12.273 6.048 -7.513 1.00 77.31 94 PHE A O 1
ATOM 747 N N . ASP A 1 95 ? -13.435 7.247 -9.028 1.00 67.56 95 ASP A N 1
ATOM 748 C CA . ASP A 1 95 ? -14.21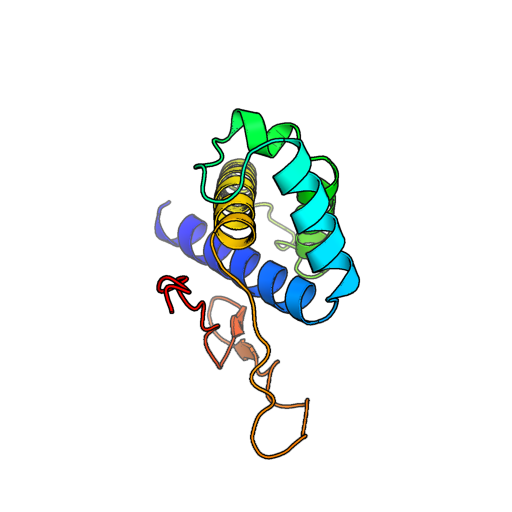6 6.129 -9.536 1.00 67.56 95 ASP A CA 1
ATOM 749 C C . ASP A 1 95 ? -13.436 5.439 -10.659 1.00 67.56 95 ASP A C 1
ATOM 751 O O . ASP A 1 95 ? -13.205 5.987 -11.740 1.00 67.56 95 ASP A O 1
ATOM 755 N N . TRP A 1 96 ? -13.029 4.198 -10.408 1.00 66.56 96 TRP A N 1
ATOM 756 C CA . TRP A 1 96 ? -12.276 3.395 -11.364 1.00 66.56 96 TRP A CA 1
ATOM 757 C C . TRP A 1 96 ? -13.246 2.686 -12.305 1.00 66.56 96 TRP A C 1
ATOM 759 O O . TRP A 1 96 ? -13.855 1.681 -11.939 1.00 66.56 96 TRP A O 1
ATOM 769 N N . ARG A 1 97 ? -13.405 3.211 -13.524 1.00 57.88 97 ARG A N 1
ATOM 770 C CA . ARG A 1 97 ? -14.183 2.553 -14.585 1.00 57.88 97 ARG A CA 1
ATOM 771 C C . ARG A 1 97 ? -13.280 1.748 -15.522 1.00 57.88 97 ARG A C 1
ATOM 773 O O . ARG A 1 97 ? -12.089 2.032 -15.670 1.00 57.88 97 ARG A O 1
ATOM 780 N N . ILE A 1 98 ? -13.861 0.702 -16.104 1.00 52.69 98 ILE A N 1
ATOM 781 C CA . ILE A 1 98 ? -13.242 -0.128 -17.137 1.00 52.69 98 ILE A CA 1
ATOM 782 C C . ILE A 1 98 ? -13.743 0.415 -18.472 1.00 52.69 98 ILE A C 1
ATOM 784 O O . ILE A 1 98 ? -14.930 0.297 -18.765 1.00 52.69 98 ILE A O 1
ATOM 788 N N . GLU A 1 99 ? -12.860 1.010 -19.269 1.00 47.09 99 GLU A N 1
ATOM 789 C CA . GLU A 1 99 ? -13.121 1.133 -20.701 1.00 47.09 99 GLU A CA 1
ATOM 790 C C . GLU A 1 99 ? -12.723 -0.201 -21.325 1.00 47.09 99 GLU A C 1
ATOM 792 O O . GLU A 1 99 ? -11.543 -0.543 -21.400 1.00 47.09 99 GLU A O 1
ATOM 797 N N . VAL A 1 100 ? -13.723 -1.011 -21.671 1.00 49.31 100 VAL A N 1
ATOM 798 C CA . VAL A 1 100 ? -13.505 -2.212 -22.476 1.00 49.31 100 VAL A CA 1
ATOM 799 C C . VAL A 1 100 ? -13.075 -1.709 -23.849 1.00 49.31 100 VAL A C 1
ATOM 801 O O . VAL A 1 100 ? -13.807 -0.941 -24.475 1.00 49.31 100 VAL A O 1
ATOM 804 N N . GLY A 1 101 ? -11.865 -2.066 -24.284 1.00 46.47 101 GLY A N 1
ATOM 805 C CA . GLY A 1 101 ? -11.374 -1.677 -25.603 1.00 46.47 101 GLY A CA 1
ATOM 806 C C . GLY A 1 101 ? -12.352 -2.118 -26.705 1.00 46.47 101 GLY A C 1
ATOM 807 O O . GLY A 1 101 ? -13.041 -3.126 -26.541 1.00 46.47 101 GLY A O 1
ATOM 808 N N . PRO A 1 102 ? -12.426 -1.395 -27.837 1.00 45.34 102 PRO A N 1
ATOM 809 C CA . PRO A 1 102 ? -13.413 -1.647 -28.895 1.00 45.34 102 PRO A CA 1
ATOM 810 C C . PRO A 1 102 ? -13.304 -3.036 -29.552 1.00 45.34 102 PRO A C 1
ATOM 812 O O . PRO A 1 102 ? -14.224 -3.458 -30.247 1.00 45.34 102 PRO A O 1
ATOM 815 N N . LEU A 1 103 ? -12.214 -3.766 -29.314 1.00 51.94 103 LEU A N 1
ATOM 816 C CA . LEU A 1 103 ? -12.090 -5.192 -29.587 1.00 51.94 103 LEU A CA 1
ATOM 817 C C . LEU A 1 103 ? -11.916 -5.892 -28.240 1.00 51.94 103 LEU A C 1
ATOM 819 O O . LEU A 1 103 ? -10.921 -5.643 -27.566 1.00 51.94 103 LEU A O 1
ATOM 823 N N . GLY A 1 104 ? -12.863 -6.749 -27.859 1.00 52.22 104 GLY A N 1
ATOM 824 C CA . GLY A 1 104 ? -12.814 -7.582 -26.652 1.00 52.22 104 GLY A CA 1
ATOM 825 C C . GLY A 1 104 ? -11.717 -8.651 -26.692 1.00 52.22 104 GLY A C 1
ATOM 826 O O . GLY A 1 104 ? -12.009 -9.839 -26.606 1.00 52.22 104 GLY A O 1
ATOM 827 N N . ASP A 1 105 ? -10.466 -8.229 -26.858 1.00 45.59 105 ASP A N 1
ATOM 828 C CA . ASP A 1 105 ? -9.277 -9.053 -26.709 1.00 45.59 105 ASP A CA 1
ATOM 829 C C . ASP A 1 105 ? -8.509 -8.572 -25.472 1.00 45.59 105 ASP A C 1
ATOM 831 O O . ASP A 1 105 ? -7.725 -7.619 -25.499 1.00 45.59 105 ASP A O 1
ATOM 835 N N . ASP A 1 106 ? -8.774 -9.238 -24.351 1.00 53.88 106 ASP A N 1
ATOM 836 C CA . ASP A 1 106 ? -8.259 -8.933 -23.011 1.00 53.88 106 ASP A CA 1
ATOM 837 C C . ASP A 1 106 ? -6.726 -9.113 -22.874 1.00 53.88 106 ASP A C 1
ATOM 839 O O . ASP A 1 106 ? -6.171 -9.020 -21.776 1.00 53.88 106 ASP A O 1
ATOM 843 N N . LYS A 1 107 ? -6.008 -9.398 -23.971 1.00 48.94 107 LYS A N 1
ATOM 844 C CA . LYS A 1 107 ? -4.602 -9.833 -23.962 1.00 48.94 107 LYS A CA 1
ATOM 845 C C . LYS A 1 107 ? -3.550 -8.731 -24.060 1.00 48.94 107 LYS A C 1
ATOM 847 O O . LYS A 1 107 ? -2.395 -8.998 -23.743 1.00 48.94 107 LYS A O 1
ATOM 852 N N . HIS A 1 108 ? -3.905 -7.500 -24.424 1.00 47.25 108 HIS A N 1
ATOM 853 C CA . HIS A 1 108 ? -2.918 -6.418 -24.611 1.00 47.25 108 HIS A CA 1
ATOM 854 C C . HIS A 1 108 ? -2.691 -5.523 -23.375 1.00 47.25 108 HIS A C 1
ATOM 856 O O . HIS A 1 108 ? -1.870 -4.609 -23.411 1.00 47.25 108 HIS A O 1
ATOM 862 N N . TYR A 1 109 ? -3.378 -5.789 -22.259 1.00 49.47 109 TYR A N 1
ATOM 863 C CA . TYR A 1 109 ? -3.298 -4.987 -21.029 1.00 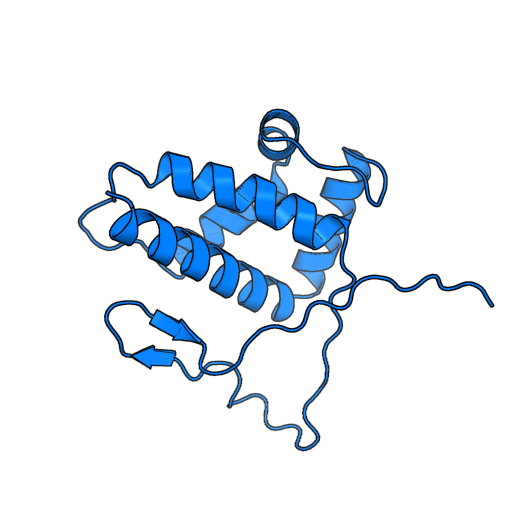49.47 109 TYR A CA 1
ATOM 864 C C . TYR A 1 109 ? -2.011 -5.214 -20.205 1.00 49.47 109 TYR A C 1
ATOM 866 O O . TYR A 1 109 ? -1.627 -4.353 -19.416 1.00 49.47 109 TYR A O 1
ATOM 874 N N . LEU A 1 110 ? -1.346 -6.359 -20.400 1.00 48.56 110 LEU A N 1
ATOM 875 C CA . LEU A 1 110 ? -0.196 -6.835 -19.616 1.00 48.56 110 LEU A CA 1
ATOM 876 C C . LEU A 1 110 ? 1.144 -6.739 -20.356 1.00 48.56 110 LEU A C 1
ATOM 878 O O . LEU A 1 110 ? 2.105 -7.369 -19.933 1.00 48.56 110 LEU A O 1
ATOM 882 N N . ASP A 1 111 ? 1.223 -6.018 -21.475 1.00 47.03 111 ASP A N 1
ATOM 883 C CA . ASP A 1 111 ? 2.487 -5.917 -22.205 1.00 47.03 111 ASP A CA 1
ATOM 884 C C . ASP A 1 111 ? 3.506 -5.170 -21.316 1.00 47.03 111 ASP A C 1
ATOM 886 O O . ASP A 1 111 ? 3.377 -3.969 -21.051 1.00 47.03 111 ASP A O 1
ATOM 890 N N . GLU A 1 112 ? 4.466 -5.919 -20.775 1.00 52.00 112 GLU A N 1
ATOM 891 C CA . GLU A 1 112 ? 5.541 -5.428 -19.919 1.00 52.00 112 GLU A CA 1
ATOM 892 C C . GLU A 1 112 ? 6.621 -4.809 -20.810 1.00 52.00 112 GLU A C 1
ATOM 894 O O . GLU A 1 112 ? 7.214 -5.477 -21.659 1.00 52.00 112 GLU A O 1
ATOM 899 N N . ALA A 1 113 ? 6.903 -3.520 -20.630 1.00 46.97 113 ALA A N 1
ATOM 900 C CA . ALA A 1 113 ? 8.084 -2.921 -21.228 1.00 46.97 113 ALA A CA 1
ATOM 901 C C . ALA A 1 113 ? 9.305 -3.382 -20.420 1.00 46.97 113 ALA A C 1
ATOM 903 O O . ALA A 1 113 ? 9.502 -2.961 -19.281 1.00 46.97 113 ALA A O 1
ATOM 904 N N . SER A 1 114 ? 10.122 -4.266 -20.995 1.00 41.69 114 SER A N 1
ATOM 905 C CA . SER A 1 114 ? 11.360 -4.732 -20.366 1.00 41.69 114 SER A CA 1
ATOM 906 C C . SER A 1 114 ? 12.422 -3.625 -20.430 1.00 41.69 114 SER A C 1
ATOM 908 O O . SER A 1 114 ? 13.132 -3.488 -21.425 1.00 41.69 114 SER A O 1
ATOM 910 N N . SER A 1 115 ? 12.518 -2.809 -19.381 1.00 44.84 115 SER A N 1
ATOM 911 C CA . SER A 1 115 ? 13.624 -1.871 -19.155 1.00 44.84 115 SER A CA 1
ATOM 912 C C . SER A 1 115 ? 14.191 -2.088 -17.745 1.00 44.84 115 SER A C 1
ATOM 914 O O . SER A 1 115 ? 13.959 -3.132 -17.140 1.00 44.84 115 SER A O 1
ATOM 916 N N . ILE A 1 116 ? 14.964 -1.136 -17.219 1.00 50.62 116 ILE A N 1
ATOM 917 C CA . ILE A 1 116 ? 15.578 -1.200 -15.876 1.00 50.62 116 ILE A CA 1
ATOM 918 C C . ILE A 1 116 ? 14.527 -1.462 -14.772 1.00 50.62 116 ILE A C 1
ATOM 920 O O . ILE A 1 116 ? 14.858 -2.063 -13.750 1.00 50.62 116 ILE A O 1
ATOM 924 N N . ASP A 1 117 ? 13.264 -1.110 -15.034 1.00 45.66 117 ASP A N 1
ATOM 925 C CA . ASP A 1 117 ? 12.078 -1.453 -14.251 1.00 45.66 117 ASP A CA 1
ATOM 926 C C . ASP A 1 117 ? 11.018 -2.123 -15.149 1.00 45.66 117 ASP A C 1
ATOM 928 O O . ASP A 1 117 ? 10.929 -1.830 -16.346 1.00 45.66 117 ASP A O 1
ATOM 932 N N . VAL A 1 118 ? 10.199 -3.014 -14.573 1.00 53.03 118 VAL A N 1
ATOM 933 C CA . VAL A 1 118 ? 9.040 -3.607 -15.262 1.00 53.03 118 VAL A CA 1
ATOM 934 C C . VAL A 1 118 ? 7.890 -2.597 -15.216 1.00 53.03 118 VAL A C 1
ATOM 936 O O . VAL A 1 118 ? 7.201 -2.485 -14.201 1.00 53.03 118 VAL A O 1
ATOM 939 N N . CYS A 1 119 ? 7.708 -1.848 -16.304 1.00 47.81 119 CYS A N 1
ATOM 940 C CA . CYS A 1 119 ? 6.648 -0.844 -16.456 1.00 47.81 119 CYS A CA 1
ATOM 941 C C . CYS A 1 119 ? 5.572 -1.334 -17.432 1.00 47.81 119 CYS A C 1
ATOM 943 O O . CYS A 1 119 ? 5.874 -2.067 -18.380 1.00 47.81 119 CYS A O 1
ATOM 945 N N . ARG A 1 120 ? 4.318 -0.901 -17.260 1.00 52.41 120 ARG A N 1
ATOM 946 C CA . ARG A 1 120 ? 3.247 -1.264 -18.200 1.00 52.41 120 ARG A CA 1
ATOM 947 C C . ARG A 1 120 ? 3.341 -0.444 -19.490 1.00 52.41 120 ARG A C 1
ATOM 949 O O . ARG A 1 120 ? 3.658 0.743 -19.478 1.00 52.41 120 ARG A O 1
ATOM 956 N N . LYS A 1 121 ? 2.994 -1.060 -20.624 1.00 47.34 121 LYS A N 1
ATOM 957 C CA . LYS A 1 121 ? 2.988 -0.406 -21.949 1.00 47.34 121 LYS A CA 1
ATOM 958 C C . LYS A 1 121 ? 1.860 0.617 -22.152 1.00 47.34 121 LYS A C 1
ATOM 960 O O . LYS A 1 121 ? 1.969 1.470 -23.028 1.00 47.34 121 LYS A O 1
ATOM 965 N N . PHE A 1 122 ? 0.792 0.566 -21.349 1.00 47.31 122 PHE A N 1
ATOM 966 C CA . PHE A 1 122 ? -0.362 1.473 -21.451 1.00 47.31 122 PHE A CA 1
ATOM 967 C C . PHE A 1 122 ? -0.680 2.114 -20.094 1.00 47.31 122 PHE A C 1
ATOM 969 O O . PHE A 1 122 ? -0.808 1.368 -19.132 1.00 47.31 122 PHE A O 1
ATOM 976 N N . PRO A 1 123 ? -0.883 3.435 -19.980 1.00 52.25 123 PRO A N 1
ATOM 977 C CA . PRO A 1 123 ? -1.169 4.081 -18.698 1.00 52.25 123 PRO A CA 1
ATOM 978 C C . PRO A 1 123 ? -2.598 3.809 -18.191 1.00 52.25 123 PRO A C 1
ATOM 980 O O . PRO A 1 123 ? -3.514 3.490 -18.951 1.00 52.25 123 PRO A O 1
ATOM 983 N N . LEU A 1 124 ? -2.798 3.938 -16.877 1.00 54.28 124 LEU A N 1
ATOM 984 C CA . LEU A 1 124 ? -4.114 3.901 -16.236 1.00 54.28 124 LEU A CA 1
ATOM 985 C C . LEU A 1 124 ? -4.747 5.296 -16.243 1.00 54.28 124 LEU A C 1
ATOM 987 O O . LEU A 1 124 ? -4.176 6.237 -15.702 1.00 54.28 124 LEU A O 1
ATOM 991 N N . PHE A 1 125 ? -5.960 5.411 -16.782 1.00 60.81 125 PHE A N 1
ATOM 992 C CA . PHE A 1 125 ? -6.754 6.634 -16.677 1.00 60.81 125 PHE A CA 1
ATOM 993 C C . PHE A 1 125 ? -7.573 6.624 -15.379 1.00 60.81 125 PHE A C 1
ATOM 995 O O . PHE A 1 125 ? -8.248 5.635 -15.065 1.00 60.81 125 PHE A O 1
ATOM 1002 N N . ALA A 1 126 ? -7.483 7.718 -14.623 1.00 54.12 126 ALA A N 1
ATOM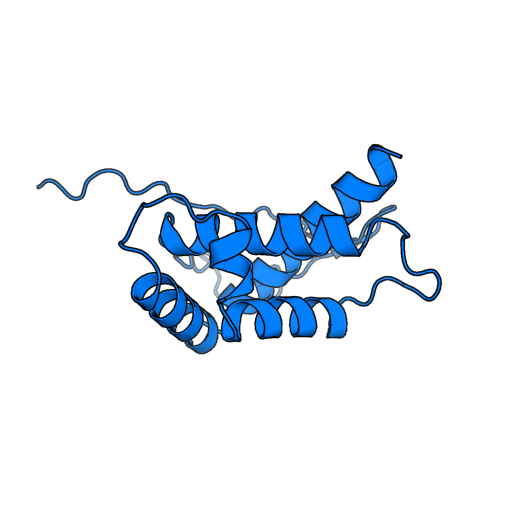 1003 C CA . ALA A 1 126 ? -8.311 8.011 -13.461 1.00 54.12 126 ALA A CA 1
ATOM 1004 C C . ALA A 1 126 ? -9.161 9.240 -13.793 1.00 54.12 126 ALA A C 1
ATOM 1006 O O . ALA A 1 126 ? -8.623 10.310 -14.077 1.00 54.12 126 ALA A O 1
ATOM 1007 N N . PHE A 1 127 ? -10.483 9.091 -13.781 1.00 60.47 127 PHE A N 1
ATOM 1008 C CA . PHE A 1 127 ? -11.385 10.208 -14.034 1.00 60.47 127 PHE A CA 1
ATOM 1009 C C . PHE A 1 127 ? -11.671 10.920 -12.717 1.00 60.47 127 PHE A C 1
ATOM 1011 O O . PHE A 1 127 ? -12.229 10.325 -11.794 1.00 60.47 127 PHE A O 1
ATOM 1018 N N . HIS A 1 128 ? -11.268 12.189 -12.616 1.00 43.56 128 HIS A N 1
ATOM 1019 C CA . HIS A 1 128 ? -11.723 13.046 -11.527 1.00 43.56 128 HIS A CA 1
ATOM 1020 C C . HIS A 1 128 ? -13.246 13.161 -11.626 1.00 43.56 128 HIS A C 1
ATOM 1022 O O . HIS A 1 128 ? -13.762 13.417 -12.715 1.00 43.56 128 HIS A O 1
ATOM 1028 N N . LEU A 1 129 ? -13.955 12.944 -10.515 1.00 49.19 129 LEU A N 1
ATOM 1029 C CA . LEU A 1 129 ? -15.398 13.156 -10.435 1.00 49.19 129 LEU A CA 1
ATOM 1030 C C . LEU A 1 129 ? -15.689 14.630 -10.751 1.00 49.19 129 LEU A C 1
ATOM 1032 O O . LEU A 1 129 ? -15.666 15.481 -9.865 1.00 49.19 129 LEU A O 1
ATOM 1036 N N . PHE A 1 130 ? -15.965 14.945 -12.016 1.00 42.91 130 PHE A N 1
ATOM 1037 C CA . PHE A 1 130 ? -16.783 16.107 -12.315 1.00 42.91 130 PHE A CA 1
ATOM 1038 C C . PHE A 1 130 ? -18.142 15.843 -11.678 1.00 42.91 130 PHE A C 1
ATOM 1040 O O . PHE A 1 130 ? -18.718 14.769 -11.842 1.00 42.91 130 PHE A O 1
ATOM 1047 N N . LEU A 1 131 ? -18.582 16.818 -10.889 1.00 42.59 131 LEU A N 1
ATOM 1048 C CA . LEU A 1 131 ? -19.914 16.942 -10.321 1.00 42.59 131 LEU A CA 1
ATOM 1049 C C . LEU A 1 131 ? -20.962 16.245 -11.201 1.00 42.59 131 LEU A C 1
ATOM 1051 O O . LEU A 1 131 ? -21.307 16.750 -12.267 1.00 42.59 131 LEU A O 1
ATOM 1055 N N . ASN A 1 132 ? -21.530 15.139 -10.717 1.00 36.59 132 ASN A N 1
ATOM 1056 C CA . ASN A 1 132 ? -22.905 14.813 -11.076 1.00 36.59 132 ASN A CA 1
ATOM 1057 C C . ASN A 1 132 ? -23.784 15.884 -10.421 1.00 36.59 132 ASN A C 1
ATOM 1059 O O . ASN A 1 132 ? -24.272 15.723 -9.306 1.00 36.59 132 ASN A O 1
ATOM 1063 N N . SER A 1 133 ? -23.901 17.015 -11.107 1.00 40.31 133 SER A N 1
ATOM 1064 C CA . SER A 1 133 ? -24.920 18.030 -10.890 1.00 40.31 133 SER A CA 1
ATOM 1065 C C . SER A 1 133 ? -25.516 18.376 -12.248 1.00 40.31 133 SER A C 1
ATOM 1067 O O . SER A 1 133 ? -25.183 19.408 -12.826 1.00 40.31 133 SER A O 1
ATOM 1069 N N . THR A 1 134 ? -26.326 17.478 -12.803 1.00 38.03 134 THR A N 1
ATOM 1070 C CA . THR A 1 134 ? -27.743 17.676 -13.181 1.00 38.03 134 THR A CA 1
ATOM 1071 C C . THR A 1 134 ? -28.260 16.456 -13.929 1.00 38.03 134 THR A C 1
ATOM 1073 O O . THR A 1 134 ? -27.471 15.844 -14.681 1.00 38.03 134 THR A O 1
#